Protein AF-A0A920TAR1-F1 (afdb_monomer_lite)

pLDDT: mean 75.59, std 15.47, range [43.97, 90.81]

Structure (mmCIF, N/CA/C/O backbone):
data_AF-A0A920TAR1-F1
#
_entry.id   AF-A0A920TAR1-F1
#
loop_
_atom_site.group_PDB
_atom_site.id
_atom_site.type_symbol
_atom_site.label_atom_id
_atom_site.label_alt_id
_atom_site.label_comp_id
_atom_site.label_asym_id
_atom_site.label_entity_id
_atom_site.label_seq_id
_atom_site.pdbx_PDB_ins_code
_atom_site.Cartn_x
_atom_site.Cartn_y
_atom_site.Cartn_z
_atom_site.occupancy
_atom_site.B_iso_or_equiv
_atom_site.auth_seq_id
_atom_site.auth_comp_id
_atom_site.auth_asym_id
_atom_site.auth_atom_id
_atom_site.pdbx_PDB_model_num
ATOM 1 N N . MET A 1 1 ? -0.078 8.954 15.168 1.00 54.78 1 MET A N 1
ATOM 2 C CA . MET A 1 1 ? 0.712 9.252 13.949 1.00 54.78 1 MET A CA 1
ATOM 3 C C . MET A 1 1 ? 2.182 8.814 14.037 1.00 54.78 1 MET A C 1
ATOM 5 O O . MET A 1 1 ? 2.704 8.440 13.002 1.00 54.78 1 MET A O 1
ATOM 9 N N . GLN A 1 2 ? 2.836 8.769 15.211 1.00 54.06 2 GLN A N 1
ATOM 10 C CA . GLN A 1 2 ? 4.243 8.315 15.346 1.00 54.06 2 GLN A CA 1
ATOM 11 C C . GLN A 1 2 ? 4.425 6.784 15.503 1.00 54.06 2 GLN A C 1
ATOM 13 O O . GLN A 1 2 ? 5.465 6.252 15.143 1.00 54.06 2 GLN A O 1
ATOM 18 N N . SER A 1 3 ? 3.407 6.047 15.967 1.00 54.47 3 SER A N 1
ATOM 19 C CA . SER A 1 3 ? 3.532 4.604 16.272 1.00 54.47 3 SER A CA 1
ATOM 20 C C . SER A 1 3 ? 3.114 3.657 15.134 1.00 54.47 3 SER A C 1
ATOM 22 O O . SER A 1 3 ? 3.409 2.474 15.188 1.00 54.47 3 SER A O 1
ATOM 24 N N . ALA A 1 4 ? 2.436 4.161 14.095 1.00 55.09 4 ALA A N 1
ATOM 25 C CA . ALA A 1 4 ? 1.815 3.342 13.040 1.00 55.09 4 ALA A CA 1
ATOM 26 C C . ALA A 1 4 ? 2.664 3.199 11.758 1.00 55.09 4 ALA A C 1
ATOM 28 O O . ALA A 1 4 ? 2.211 2.593 10.784 1.00 55.09 4 ALA A O 1
ATOM 29 N N . ALA A 1 5 ? 3.863 3.787 11.742 1.00 55.25 5 ALA A N 1
ATOM 30 C CA . ALA A 1 5 ? 4.751 3.834 10.582 1.00 55.25 5 ALA A CA 1
ATOM 31 C C . ALA A 1 5 ? 5.319 2.464 10.137 1.00 55.25 5 ALA A C 1
ATOM 33 O O . ALA A 1 5 ? 5.354 2.231 8.928 1.00 55.25 5 ALA A O 1
ATOM 34 N N . PRO A 1 6 ? 5.713 1.530 11.032 1.00 61.47 6 PRO A N 1
ATOM 35 C CA . PRO A 1 6 ? 6.357 0.278 10.606 1.00 61.47 6 PRO A CA 1
ATOM 36 C C . PRO A 1 6 ? 5.396 -0.673 9.885 1.00 61.47 6 PRO A C 1
ATOM 38 O O . PRO A 1 6 ? 5.741 -1.342 8.918 1.00 61.47 6 PRO A O 1
ATOM 41 N N . GLU A 1 7 ? 4.152 -0.714 10.342 1.00 63.28 7 GLU A N 1
ATOM 42 C CA . GLU A 1 7 ? 3.159 -1.694 9.900 1.00 63.28 7 GLU A CA 1
ATOM 43 C C . GLU A 1 7 ? 2.418 -1.257 8.622 1.00 63.28 7 GLU A C 1
ATOM 45 O O . GLU A 1 7 ? 1.948 -2.095 7.848 1.00 63.28 7 GLU A O 1
ATOM 50 N N . ALA A 1 8 ? 2.393 0.049 8.327 1.00 64.25 8 ALA A N 1
ATOM 51 C CA . ALA A 1 8 ? 1.973 0.556 7.019 1.00 64.25 8 ALA A CA 1
ATOM 52 C C . ALA A 1 8 ? 2.957 0.163 5.896 1.00 64.25 8 ALA A C 1
ATOM 54 O O . ALA A 1 8 ? 2.551 0.031 4.743 1.00 64.25 8 ALA A O 1
ATOM 55 N N . LEU A 1 9 ? 4.229 -0.070 6.243 1.00 70.50 9 LEU A N 1
ATOM 56 C CA . LEU A 1 9 ? 5.291 -0.497 5.326 1.00 70.50 9 LEU A CA 1
ATOM 57 C C . LEU A 1 9 ? 5.385 -2.024 5.179 1.00 70.50 9 LEU A C 1
ATOM 59 O O . LEU A 1 9 ? 6.097 -2.508 4.304 1.00 70.50 9 LEU A O 1
ATOM 63 N N . ALA A 1 10 ? 4.645 -2.793 5.983 1.00 78.25 10 ALA A N 1
ATOM 64 C CA . ALA A 1 10 ? 4.642 -4.256 5.956 1.00 78.25 10 ALA A CA 1
ATOM 65 C C . ALA A 1 10 ? 3.800 -4.833 4.796 1.00 78.25 10 ALA A C 1
ATOM 67 O O . ALA A 1 10 ? 2.919 -5.667 5.002 1.00 78.25 10 ALA A O 1
ATOM 68 N N . ILE A 1 11 ? 4.061 -4.397 3.564 1.00 77.56 11 ILE A N 1
ATOM 69 C CA . ILE A 1 11 ? 3.401 -4.864 2.327 1.00 77.56 11 ILE A CA 1
ATOM 70 C C . ILE A 1 11 ? 3.576 -6.366 2.053 1.00 77.56 11 ILE A C 1
ATOM 72 O O . ILE A 1 11 ? 2.755 -6.971 1.367 1.00 77.56 11 ILE A O 1
ATOM 76 N N . GLU A 1 12 ? 4.602 -6.977 2.647 1.00 77.44 12 GLU A N 1
ATOM 77 C CA . GLU A 1 12 ? 4.863 -8.423 2.645 1.00 77.44 12 GLU A CA 1
ATOM 78 C C . GLU A 1 12 ? 3.689 -9.228 3.244 1.00 77.44 12 GLU A C 1
ATOM 80 O O . GLU A 1 12 ? 3.488 -10.386 2.898 1.00 77.44 12 GLU A O 1
ATOM 85 N N . THR A 1 13 ? 2.892 -8.608 4.125 1.00 80.44 13 THR A N 1
ATOM 86 C CA . THR A 1 13 ? 1.744 -9.245 4.803 1.00 80.44 13 THR A CA 1
ATOM 87 C C . THR A 1 13 ? 0.461 -9.273 3.970 1.00 80.44 13 THR A C 1
ATOM 89 O O . THR A 1 13 ? -0.537 -9.843 4.405 1.00 80.44 13 THR A O 1
ATOM 92 N N . GLU A 1 14 ? 0.451 -8.645 2.793 1.00 84.88 14 GLU A N 1
ATOM 93 C CA . GLU A 1 14 ? -0.700 -8.692 1.891 1.00 84.88 14 GLU A CA 1
ATOM 94 C C . GLU A 1 14 ? -0.842 -10.050 1.209 1.00 84.88 14 GLU A C 1
ATOM 96 O O . GLU A 1 14 ? 0.127 -10.764 0.953 1.00 84.88 14 GLU A O 1
ATOM 101 N N . THR A 1 15 ? -2.077 -10.387 0.847 1.00 86.81 15 THR A N 1
ATOM 102 C CA . THR A 1 15 ? -2.338 -11.617 0.100 1.00 86.81 15 THR A CA 1
ATOM 103 C C . THR A 1 15 ? -1.712 -11.563 -1.295 1.00 86.81 15 THR A C 1
ATOM 105 O O . THR A 1 15 ? -1.629 -10.512 -1.937 1.00 86.81 15 THR A O 1
ATOM 108 N N . ARG A 1 16 ? -1.342 -12.737 -1.820 1.00 84.75 16 ARG A N 1
ATOM 109 C CA . ARG A 1 16 ? -0.776 -12.879 -3.171 1.00 84.75 16 ARG A CA 1
ATOM 110 C C . ARG A 1 16 ? -1.704 -12.339 -4.267 1.00 84.75 16 ARG A C 1
ATOM 112 O O . ARG A 1 16 ? -1.231 -11.864 -5.291 1.00 84.75 16 ARG A O 1
ATOM 119 N N . GLN A 1 17 ? -3.019 -12.395 -4.044 1.00 87.88 17 GLN A N 1
ATOM 120 C CA . GLN A 1 17 ? -4.017 -11.819 -4.947 1.00 87.88 17 GLN A CA 1
ATOM 121 C C . GLN A 1 17 ? -3.889 -10.296 -5.023 1.00 87.88 17 GLN A C 1
ATOM 123 O O . GLN A 1 17 ? -3.807 -9.752 -6.120 1.00 87.88 17 GLN A O 1
ATOM 128 N N . VAL A 1 18 ? -3.803 -9.611 -3.878 1.00 87.31 18 VAL A N 1
ATOM 129 C CA . VAL A 1 18 ? -3.628 -8.151 -3.829 1.00 87.31 18 VAL A CA 1
ATOM 130 C C . VAL A 1 18 ? -2.280 -7.750 -4.420 1.00 87.31 18 VAL A C 1
ATOM 132 O O . VAL A 1 18 ? -2.216 -6.834 -5.234 1.00 87.31 18 VAL A O 1
ATOM 135 N N . GLN A 1 19 ? -1.211 -8.476 -4.091 1.00 86.31 19 GLN A N 1
ATOM 136 C CA . GLN A 1 19 ? 0.104 -8.243 -4.692 1.00 86.31 19 GLN A CA 1
ATOM 137 C C . GLN A 1 19 ? 0.061 -8.379 -6.224 1.00 86.31 19 GLN A C 1
ATOM 139 O O . GLN A 1 19 ? 0.587 -7.519 -6.929 1.00 86.31 19 GLN A O 1
ATOM 144 N N . GLY A 1 20 ? -0.641 -9.393 -6.739 1.00 86.75 20 GLY A N 1
ATOM 145 C CA . GLY A 1 20 ? -0.860 -9.583 -8.173 1.00 86.75 20 GLY A CA 1
ATOM 146 C C . GLY A 1 20 ? -1.665 -8.457 -8.828 1.00 86.75 20 GLY A C 1
ATOM 147 O O . GLY A 1 20 ? -1.287 -8.001 -9.903 1.00 86.75 20 GLY A O 1
ATOM 148 N N . LEU A 1 21 ? -2.723 -7.957 -8.176 1.00 88.88 21 LEU A N 1
ATOM 149 C CA . LEU A 1 21 ? -3.540 -6.844 -8.687 1.00 88.88 21 LEU A CA 1
ATOM 150 C C . LEU A 1 21 ? -2.736 -5.552 -8.858 1.00 88.88 21 LEU A C 1
ATOM 152 O O . LEU A 1 21 ? -2.942 -4.821 -9.823 1.00 88.88 21 LEU A O 1
ATOM 156 N N . TYR A 1 22 ? -1.813 -5.278 -7.935 1.00 86.81 22 TYR A N 1
ATOM 157 C CA . TYR A 1 22 ? -0.935 -4.113 -8.021 1.00 86.81 22 TYR A CA 1
ATOM 158 C C . TYR A 1 22 ? 0.250 -4.320 -8.980 1.00 86.81 22 TYR A C 1
ATOM 160 O O . TYR A 1 22 ? 0.916 -3.346 -9.318 1.00 86.81 22 TYR A O 1
ATOM 168 N N . GLY A 1 23 ? 0.515 -5.548 -9.439 1.00 87.31 23 GLY A N 1
ATOM 169 C CA . GLY A 1 23 ? 1.674 -5.869 -10.281 1.00 87.31 23 GLY A CA 1
ATOM 170 C C . GLY A 1 23 ? 2.982 -6.023 -9.498 1.00 87.31 23 GLY A C 1
ATOM 171 O O . GLY A 1 23 ? 4.067 -5.869 -10.058 1.00 87.31 23 GLY A O 1
ATOM 172 N N . ILE A 1 24 ? 2.901 -6.322 -8.199 1.00 85.81 24 ILE A N 1
ATOM 173 C CA . ILE A 1 24 ? 4.076 -6.610 -7.371 1.00 85.81 24 ILE A CA 1
ATOM 174 C C . ILE A 1 24 ? 4.686 -7.933 -7.848 1.00 85.81 24 ILE A C 1
ATOM 176 O O . ILE A 1 24 ? 4.013 -8.961 -7.911 1.00 85.81 24 ILE A O 1
ATOM 180 N N . GLY A 1 25 ? 5.966 -7.891 -8.206 1.00 81.50 25 GLY A N 1
ATOM 181 C CA . GLY A 1 25 ? 6.707 -8.965 -8.862 1.00 81.50 25 GLY A CA 1
ATOM 182 C C . GLY A 1 25 ? 6.979 -8.736 -10.355 1.00 81.50 25 GLY A C 1
ATOM 183 O O . GLY A 1 25 ? 7.854 -9.406 -10.903 1.00 81.50 25 GLY A O 1
ATOM 184 N N . ASP A 1 26 ? 6.308 -7.787 -11.024 1.00 85.31 26 ASP A N 1
ATOM 185 C CA . ASP A 1 26 ? 6.646 -7.413 -12.406 1.00 85.31 26 ASP A CA 1
ATOM 186 C C . ASP A 1 26 ? 7.803 -6.409 -12.408 1.00 85.31 26 ASP A C 1
ATOM 188 O O . ASP A 1 26 ? 7.664 -5.275 -11.957 1.00 85.31 26 ASP A O 1
ATOM 192 N N . LYS A 1 27 ? 8.954 -6.796 -12.971 1.00 80.44 27 LYS A N 1
ATOM 193 C CA . LYS A 1 27 ? 10.175 -5.971 -13.005 1.00 80.44 27 LYS A CA 1
ATOM 194 C C . LYS A 1 27 ? 9.964 -4.554 -13.556 1.00 80.44 27 LYS A C 1
ATOM 196 O O . LYS A 1 27 ? 10.727 -3.659 -13.206 1.00 80.44 27 LYS A O 1
ATOM 201 N N . ARG A 1 28 ? 8.954 -4.338 -14.403 1.00 83.19 28 ARG A N 1
ATOM 202 C CA . ARG A 1 28 ? 8.675 -3.034 -15.026 1.00 83.19 28 ARG A CA 1
ATOM 203 C C . ARG A 1 28 ? 7.992 -2.054 -14.078 1.00 83.19 2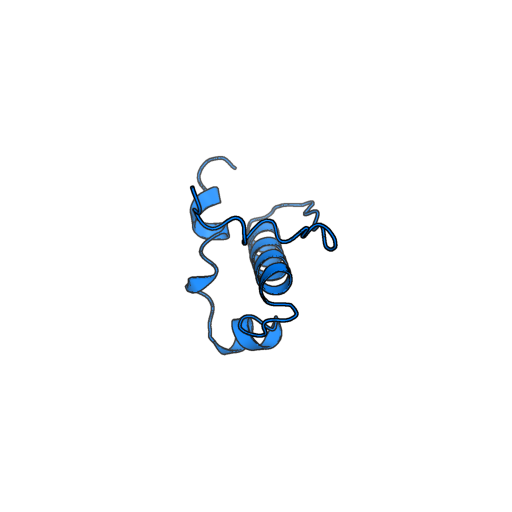8 ARG A C 1
ATOM 205 O O . ARG A 1 28 ? 8.181 -0.851 -14.222 1.00 83.19 28 ARG A O 1
ATOM 212 N N . CYS A 1 29 ? 7.196 -2.547 -13.131 1.00 82.25 29 CYS A N 1
ATOM 213 C CA . CYS A 1 29 ? 6.378 -1.704 -12.261 1.00 82.25 29 CYS A CA 1
ATOM 214 C C . CYS A 1 29 ? 6.460 -2.055 -10.771 1.00 82.25 29 CYS A C 1
ATOM 216 O O . CYS A 1 29 ? 5.885 -1.317 -9.980 1.00 82.25 29 CYS A O 1
ATOM 218 N N . ASP A 1 30 ? 7.217 -3.080 -10.365 1.00 85.25 30 ASP A N 1
ATOM 219 C CA . ASP A 1 30 ? 7.270 -3.593 -8.985 1.00 85.25 30 ASP A CA 1
ATOM 220 C C . ASP A 1 30 ? 7.538 -2.485 -7.960 1.00 85.25 30 ASP A C 1
ATOM 222 O O . ASP A 1 30 ? 6.847 -2.379 -6.949 1.00 85.25 30 ASP A O 1
ATOM 226 N N . HIS A 1 31 ? 8.485 -1.592 -8.252 1.00 84.38 31 HIS A N 1
ATOM 227 C CA . HIS A 1 31 ? 8.813 -0.495 -7.345 1.00 84.38 31 HIS A CA 1
ATOM 228 C C . HIS A 1 31 ? 7.624 0.447 -7.109 1.00 84.38 31 HIS A C 1
ATOM 230 O O . HIS A 1 31 ? 7.295 0.763 -5.966 1.00 84.38 31 HIS A O 1
ATOM 236 N N . PHE A 1 32 ? 6.959 0.864 -8.186 1.00 88.19 32 PHE A N 1
ATOM 237 C CA . PHE A 1 32 ? 5.818 1.771 -8.104 1.00 88.19 32 PHE A CA 1
ATOM 238 C C . PHE A 1 32 ? 4.569 1.061 -7.560 1.00 88.19 32 PHE A C 1
ATOM 240 O O . PHE A 1 32 ? 3.841 1.616 -6.744 1.00 88.19 32 PHE A O 1
ATOM 247 N N . ALA A 1 33 ? 4.371 -0.206 -7.924 1.00 89.69 33 ALA A N 1
ATOM 248 C CA . ALA A 1 33 ? 3.322 -1.074 -7.402 1.00 89.69 33 ALA A CA 1
ATOM 249 C C . ALA A 1 33 ? 3.374 -1.176 -5.871 1.00 89.69 33 ALA A C 1
ATOM 251 O O . ALA A 1 33 ? 2.358 -0.998 -5.195 1.00 89.69 33 ALA A O 1
ATOM 252 N N . ARG A 1 34 ? 4.572 -1.383 -5.306 1.00 88.31 34 ARG A N 1
ATOM 253 C CA . ARG A 1 34 ? 4.789 -1.400 -3.851 1.00 88.31 34 ARG A CA 1
ATOM 254 C C . ARG A 1 34 ? 4.454 -0.058 -3.206 1.00 88.31 34 ARG A C 1
ATOM 256 O O . ARG A 1 34 ? 3.795 -0.037 -2.169 1.00 88.31 34 ARG A O 1
ATOM 263 N N . GLN A 1 35 ? 4.854 1.056 -3.819 1.00 89.56 35 GLN A N 1
ATOM 264 C CA . GLN A 1 35 ? 4.523 2.396 -3.322 1.00 89.56 35 GLN A CA 1
ATOM 265 C C . GLN A 1 35 ? 3.007 2.650 -3.314 1.00 89.56 35 GLN A C 1
ATOM 267 O O . GLN A 1 35 ? 2.475 3.145 -2.320 1.00 89.56 35 GLN A O 1
ATOM 272 N N . CYS A 1 36 ? 2.294 2.249 -4.369 1.00 90.81 36 CYS A N 1
ATOM 273 C CA . CYS A 1 36 ? 0.833 2.322 -4.435 1.00 90.81 36 CYS A CA 1
ATOM 274 C C . CYS A 1 36 ? 0.153 1.492 -3.337 1.00 90.81 36 CYS A C 1
ATOM 276 O O . CYS A 1 36 ? -0.832 1.932 -2.741 1.00 90.81 36 CYS A O 1
ATOM 278 N N . LEU A 1 37 ? 0.687 0.311 -3.029 1.00 89.75 37 LEU A N 1
ATOM 279 C CA . LEU A 1 37 ? 0.143 -0.544 -1.978 1.00 89.75 37 LEU A CA 1
ATOM 280 C C . LEU A 1 37 ? 0.363 0.045 -0.574 1.00 89.75 37 LEU A C 1
ATOM 282 O O . LEU A 1 37 ? -0.548 0.022 0.255 1.00 89.75 37 LEU A O 1
ATOM 286 N N . VAL A 1 38 ? 1.536 0.631 -0.317 1.00 88.88 38 VAL A N 1
ATOM 287 C CA . VAL A 1 38 ? 1.795 1.394 0.918 1.00 88.88 38 VAL A CA 1
ATOM 288 C C . VAL A 1 38 ? 0.838 2.582 1.018 1.00 88.88 38 VAL A C 1
ATOM 290 O O . VAL A 1 38 ? 0.252 2.810 2.075 1.00 88.88 38 VAL A O 1
ATOM 293 N N . ALA A 1 39 ? 0.624 3.312 -0.079 1.00 90.06 39 ALA A N 1
ATOM 294 C CA . ALA A 1 39 ? -0.304 4.437 -0.110 1.00 90.06 39 ALA A CA 1
ATOM 295 C C . ALA A 1 39 ? -1.727 4.025 0.279 1.00 90.06 39 ALA A C 1
ATOM 297 O O . ALA A 1 39 ? -2.338 4.691 1.114 1.00 90.06 39 ALA A O 1
ATOM 298 N N . ARG A 1 40 ? -2.228 2.898 -0.245 1.00 89.94 40 ARG A N 1
ATOM 299 C CA . ARG A 1 40 ? -3.525 2.333 0.160 1.00 89.94 40 ARG A CA 1
ATOM 300 C C . ARG A 1 40 ? -3.595 2.132 1.674 1.00 89.94 40 ARG A C 1
ATOM 302 O O . ARG A 1 40 ? -4.529 2.609 2.309 1.00 89.94 40 ARG A O 1
ATOM 309 N N . ARG A 1 41 ? -2.580 1.491 2.261 1.00 87.88 41 ARG A N 1
ATOM 310 C CA . ARG A 1 41 ? -2.522 1.233 3.710 1.00 87.88 41 ARG A CA 1
ATOM 311 C C . ARG A 1 41 ? -2.469 2.511 4.539 1.00 87.88 41 ARG A C 1
ATOM 313 O O . ARG A 1 41 ? -3.066 2.576 5.610 1.00 87.88 41 ARG A O 1
ATOM 320 N N . LEU A 1 42 ? -1.758 3.532 4.065 1.00 87.50 42 LEU A N 1
ATOM 321 C CA . LEU A 1 42 ? -1.730 4.842 4.714 1.00 87.50 42 LEU A CA 1
ATOM 322 C C . LEU A 1 42 ? -3.126 5.480 4.706 1.00 87.50 42 LEU A C 1
ATOM 324 O O . LEU A 1 42 ? -3.577 5.960 5.746 1.00 87.50 42 LEU A O 1
ATOM 328 N N . VAL A 1 43 ? -3.832 5.424 3.574 1.00 88.19 43 VAL A N 1
ATOM 329 C CA . VAL A 1 43 ? -5.210 5.929 3.455 1.00 88.19 43 VAL A CA 1
ATOM 330 C C . VAL A 1 43 ? -6.164 5.169 4.381 1.00 88.19 43 VAL A C 1
ATOM 332 O O . VAL A 1 43 ? -6.921 5.797 5.118 1.00 88.19 43 VAL A O 1
ATOM 335 N N . GLU A 1 44 ? -6.080 3.837 4.432 1.00 87.81 44 GLU A N 1
ATOM 336 C CA . GLU A 1 44 ? -6.881 2.996 5.342 1.00 87.81 44 GLU A CA 1
ATOM 337 C C . GLU A 1 44 ? -6.629 3.316 6.824 1.00 87.81 44 GLU A C 1
ATOM 339 O O . GLU A 1 44 ? -7.526 3.195 7.655 1.00 87.81 44 GLU A O 1
ATOM 344 N N . ARG A 1 45 ? -5.424 3.790 7.162 1.00 85.62 45 ARG A N 1
ATOM 345 C CA . ARG A 1 45 ? -5.041 4.235 8.513 1.00 85.62 45 ARG A CA 1
ATOM 346 C C . ARG A 1 45 ? -5.392 5.702 8.798 1.00 85.62 45 ARG A C 1
ATOM 348 O O . ARG A 1 45 ? -4.976 6.243 9.822 1.00 85.62 45 ARG A O 1
ATOM 355 N N . GLY A 1 46 ? -6.150 6.353 7.915 1.00 86.31 46 GLY A N 1
ATOM 356 C CA . GLY A 1 46 ? -6.647 7.716 8.105 1.00 86.31 46 GLY A CA 1
ATOM 357 C C . GLY A 1 46 ? -5.706 8.818 7.617 1.00 86.31 46 GLY A C 1
ATOM 358 O O . GLY A 1 46 ? -5.922 9.990 7.938 1.00 86.31 46 GLY A O 1
ATOM 359 N N . VAL A 1 47 ? -4.668 8.490 6.841 1.00 88.38 47 VAL A N 1
ATOM 360 C CA . VAL A 1 47 ? -3.855 9.510 6.166 1.00 88.38 47 VAL A CA 1
ATOM 361 C C . VAL A 1 47 ? -4.684 10.149 5.054 1.00 88.38 47 VAL A C 1
ATOM 363 O O . VAL A 1 47 ? -5.178 9.482 4.151 1.00 88.38 47 VAL A O 1
ATOM 366 N N . ARG A 1 48 ? -4.837 11.473 5.131 1.00 89.19 48 ARG A N 1
ATOM 367 C CA . ARG A 1 48 ? -5.738 12.246 4.259 1.00 89.19 48 ARG A CA 1
ATOM 368 C C . ARG A 1 48 ? -5.123 12.599 2.907 1.00 89.19 48 ARG A C 1
ATOM 370 O O . ARG A 1 48 ? -5.854 12.794 1.946 1.00 89.19 48 ARG A O 1
ATOM 377 N N . PHE A 1 49 ? -3.797 12.685 2.845 1.00 85.81 49 PHE A N 1
ATOM 378 C CA . PHE A 1 49 ? -3.056 13.031 1.639 1.00 85.81 49 PHE A CA 1
ATOM 379 C C . PHE A 1 49 ? -1.845 12.118 1.501 1.00 85.81 49 PHE A C 1
ATOM 381 O O . PHE A 1 49 ? -1.038 12.012 2.424 1.00 85.81 49 PHE A O 1
ATOM 388 N N . VAL A 1 50 ? -1.717 11.479 0.340 1.00 87.00 50 VAL A N 1
ATOM 389 C CA . VAL A 1 50 ? -0.564 10.650 -0.015 1.00 87.00 50 VAL A CA 1
ATOM 390 C C . VAL A 1 50 ? -0.066 11.094 -1.380 1.00 87.00 50 VAL A C 1
ATOM 392 O O . VAL A 1 50 ? -0.850 11.221 -2.318 1.00 87.00 50 VAL A O 1
ATOM 395 N N . GLN A 1 51 ? 1.236 11.342 -1.484 1.00 87.62 51 GLN A N 1
ATOM 396 C CA . GLN A 1 51 ? 1.881 11.739 -2.726 1.00 87.62 51 GLN A CA 1
ATOM 397 C C . GLN A 1 51 ? 2.823 10.632 -3.179 1.00 87.62 51 GLN A C 1
ATOM 399 O O . GLN A 1 51 ? 3.676 10.178 -2.418 1.00 87.62 51 GLN A O 1
ATOM 404 N N . LEU A 1 52 ? 2.642 10.195 -4.420 1.00 86.44 52 LEU A N 1
ATOM 405 C CA . LEU A 1 52 ? 3.467 9.182 -5.054 1.00 86.44 52 LEU A CA 1
ATOM 406 C C . LEU A 1 52 ? 4.255 9.818 -6.186 1.00 86.44 52 LEU A C 1
ATOM 408 O O . LEU A 1 52 ? 3.705 10.564 -6.994 1.00 86.44 52 LEU A O 1
ATOM 412 N N . TYR A 1 53 ? 5.538 9.492 -6.247 1.00 82.88 53 TYR A N 1
ATOM 413 C CA . TYR A 1 53 ? 6.434 9.966 -7.288 1.00 82.88 53 TYR A CA 1
ATOM 414 C C . TYR A 1 53 ? 6.811 8.788 -8.179 1.00 82.88 53 TYR A C 1
ATOM 416 O O . TYR A 1 53 ? 7.443 7.837 -7.725 1.00 82.88 53 TYR A O 1
ATOM 424 N N . SER A 1 54 ? 6.406 8.860 -9.447 1.00 75.25 54 SER A N 1
ATOM 425 C CA . SER A 1 54 ? 6.782 7.905 -10.489 1.00 75.25 54 SER A CA 1
ATOM 426 C C . SER A 1 54 ? 7.618 8.632 -11.530 1.00 75.25 54 SER A C 1
ATOM 428 O O . SER A 1 54 ? 7.168 9.631 -12.085 1.00 75.25 54 SER A O 1
ATOM 430 N N . GLY A 1 55 ? 8.838 8.157 -11.767 1.00 69.81 55 GLY A N 1
ATOM 431 C CA . GLY A 1 55 ? 9.824 8.858 -12.591 1.00 69.81 55 GLY A CA 1
ATOM 432 C C . GLY A 1 55 ? 10.923 9.470 -11.731 1.00 69.81 55 GLY A C 1
ATOM 433 O O . GLY A 1 55 ? 10.823 10.592 -11.250 1.00 69.81 55 GLY A O 1
ATOM 434 N N . GLY A 1 56 ? 11.976 8.688 -11.509 1.00 60.66 56 GLY A N 1
ATOM 435 C CA . GLY A 1 56 ? 13.083 9.068 -10.634 1.00 60.6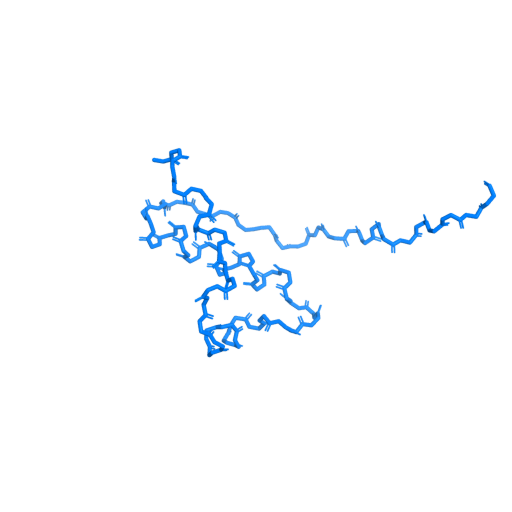6 56 GLY A CA 1
ATOM 436 C C . GLY A 1 56 ? 13.994 7.894 -10.302 1.00 60.66 56 GLY A C 1
ATOM 437 O O . GLY A 1 56 ? 14.404 7.737 -9.160 1.00 60.66 56 GLY A O 1
ATOM 438 N N . LYS A 1 57 ? 14.286 7.030 -11.278 1.0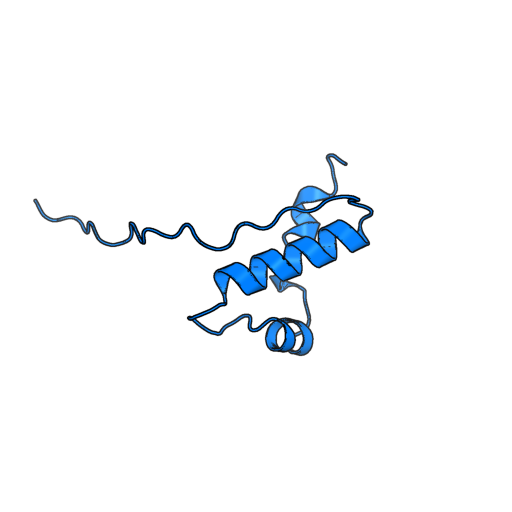0 50.41 57 LYS A N 1
ATOM 439 C CA . LYS A 1 57 ? 15.320 6.003 -11.135 1.00 50.41 57 LYS A CA 1
ATOM 440 C C . LYS A 1 57 ? 16.359 6.217 -12.231 1.00 50.41 57 LYS A C 1
ATOM 442 O O . LYS A 1 57 ? 16.277 5.641 -13.307 1.00 50.41 57 LYS A O 1
ATOM 447 N N . ARG A 1 58 ? 17.349 7.071 -11.947 1.00 49.91 58 ARG A N 1
ATOM 448 C CA . ARG A 1 58 ? 18.705 6.773 -12.420 1.00 49.91 58 ARG A CA 1
ATOM 449 C C . ARG A 1 58 ? 19.123 5.558 -11.610 1.00 49.91 58 ARG A C 1
ATOM 451 O O . ARG A 1 58 ? 19.286 5.646 -10.396 1.00 49.91 58 ARG A O 1
ATOM 458 N N . GLU A 1 59 ? 19.170 4.417 -12.274 1.00 53.19 59 GLU A N 1
ATOM 459 C CA . GLU A 1 59 ? 19.732 3.192 -11.732 1.00 53.19 59 GLU A CA 1
ATOM 460 C C . GLU A 1 59 ? 21.236 3.412 -11.533 1.00 53.19 59 GLU A C 1
ATOM 462 O O . GLU A 1 59 ? 22.051 3.145 -12.404 1.00 53.19 59 GLU A O 1
ATOM 467 N N . SER A 1 60 ? 21.617 3.985 -10.393 1.00 48.69 60 SER A N 1
ATOM 468 C CA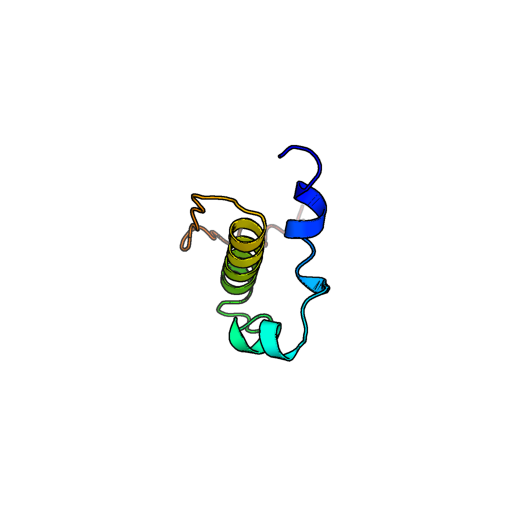 . 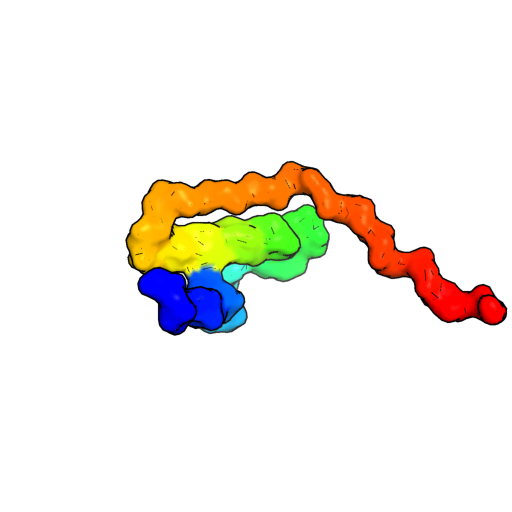SER A 1 60 ? 23.002 3.955 -9.925 1.00 48.69 60 SER A CA 1
ATOM 469 C C . SER A 1 60 ? 23.223 2.623 -9.219 1.00 48.69 60 SER A C 1
ATOM 471 O O . SER A 1 60 ? 23.324 2.569 -7.996 1.00 48.69 60 SER A O 1
ATOM 473 N N . ALA A 1 61 ? 23.218 1.533 -9.976 1.00 51.66 61 ALA A N 1
ATOM 474 C CA . ALA A 1 61 ? 23.572 0.220 -9.459 1.00 51.66 61 ALA A CA 1
ATOM 475 C C . ALA A 1 61 ? 24.454 -0.527 -10.459 1.00 51.66 61 ALA A C 1
ATOM 477 O O . ALA A 1 61 ? 24.179 -1.670 -10.775 1.00 51.66 61 ALA A O 1
ATOM 478 N N . GLU A 1 62 ? 25.519 0.127 -10.928 1.00 47.81 62 GLU A N 1
ATOM 479 C CA . GLU A 1 62 ? 26.719 -0.544 -11.435 1.00 47.81 62 GLU A CA 1
ATOM 480 C C . GLU A 1 62 ? 27.891 0.452 -11.466 1.00 47.81 62 GLU A C 1
ATOM 482 O O . GLU A 1 62 ? 28.291 0.975 -12.497 1.00 47.81 62 GLU A O 1
ATOM 487 N N . LEU A 1 63 ? 28.467 0.737 -10.296 1.00 53.25 63 LEU A N 1
ATOM 488 C CA . LEU A 1 63 ? 29.920 0.889 -10.243 1.00 53.25 63 LEU A CA 1
ATOM 489 C C . LEU A 1 63 ? 30.432 -0.162 -9.267 1.00 53.25 63 L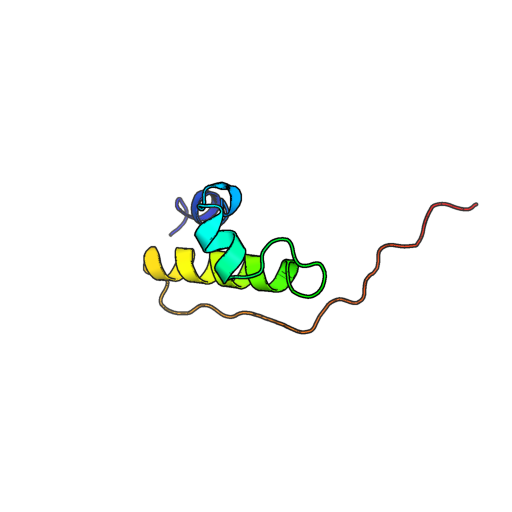EU A C 1
ATOM 491 O O . LEU A 1 63 ? 30.676 0.076 -8.083 1.00 53.25 63 LEU A O 1
ATOM 495 N N . GLY A 1 64 ? 30.478 -1.384 -9.793 1.00 47.00 64 GLY A N 1
ATOM 496 C CA . GLY A 1 64 ? 31.274 -2.443 -9.219 1.00 47.00 64 GLY A CA 1
ATOM 497 C C . GLY A 1 64 ? 32.715 -1.966 -9.097 1.00 47.00 64 GLY A C 1
ATOM 498 O O . GLY A 1 64 ? 33.295 -1.420 -10.032 1.00 47.00 64 GLY A O 1
ATOM 499 N N . ARG A 1 65 ? 33.249 -2.175 -7.898 1.00 50.28 65 ARG A N 1
ATOM 500 C CA . ARG A 1 65 ? 34.666 -2.346 -7.587 1.00 50.28 65 ARG A CA 1
ATOM 501 C C . ARG A 1 65 ? 35.486 -2.750 -8.820 1.00 50.28 65 ARG A C 1
ATOM 503 O O . ARG A 1 65 ? 35.381 -3.889 -9.267 1.00 50.28 65 ARG A O 1
ATOM 510 N N . ALA A 1 66 ? 36.344 -1.859 -9.297 1.00 43.97 66 ALA A N 1
ATOM 511 C CA . ALA A 1 66 ? 37.533 -2.228 -10.050 1.00 43.97 66 ALA A CA 1
ATOM 512 C C . ALA A 1 66 ? 38.582 -1.115 -9.918 1.00 43.97 66 ALA A C 1
ATOM 514 O O . ALA A 1 66 ? 38.394 -0.032 -10.467 1.00 43.97 66 ALA A O 1
ATOM 515 N N . GLN A 1 67 ? 39.672 -1.489 -9.235 1.00 44.12 67 GLN A N 1
ATOM 516 C CA . GLN A 1 67 ? 40.945 -0.793 -8.991 1.00 44.12 67 GLN A CA 1
ATOM 517 C C . GLN A 1 67 ? 40.962 0.239 -7.860 1.00 44.12 67 GLN A C 1
ATOM 519 O O . GLN A 1 67 ? 40.349 1.317 -7.988 1.00 44.12 67 GLN A O 1
#

Secondary structure (DSSP, 8-state):
--SSHHHHT-GGGS-HHHHHHHTTT-TTTHHHHHHHHHHHHHHHTT-S-------------------

Radius of gyration: 15.0 Å; chains: 1; bounding box: 48×26×31 Å

Foldseek 3Di:
DVPCPPVLLPLVPDDPVLCVVLPCPPPVCNVVSSLVSSVVSCVVVPNPDDDGDDDDDPPPPDPPDDD

Sequence (67 aa):
MQSAAPEALAIETETRQVQGLYGIGDKRCDHFARQCLVARRLVERGVRFVQLYSGGKRESAELGRAQ